Protein AF-A0AAD9QCU3-F1 (afdb_monomer_lite)

Foldseek 3Di:
DEDEAEQLLCCPPVNCPPPVVSVQQLVVLHPYYDHPDDDPVNVVVCCVRNVDPPDDDDDDDPDDVPDDDDDDDDDPPDDDDCCCVPPVVVVVVVVVVVCVPDDDDDDDDDDD

InterPro domains:
  IPR014001 Helicase superfamily 1/2, ATP-binding domain [PS51192] (1-56)
  IPR027417 P-loop containing nucleoside triphosphate hydrolase [G3DSA:3.40.50.300] (1-61)
  IPR027417 P-loop containing nucleoside triphosphate hydrolase [SSF52540] (3-71)

Radius of gyration: 21.79 Å; chains: 1; bounding box: 50×29×50 Å

Secondary structure (DSSP, 8-state):
---EESSTTHHHHTHHHH-GGGG-GGGS--SEE--S---HHHHHHHHHHHT-SS----------TT------PPPPSSSTTHHIIIIIHHHHHHHHHHTTT-----------

pLDDT: mean 75.43, std 14.45, range [39.22, 96.31]

Structure (mmCIF, N/CA/C/O backbone):
data_AF-A0AAD9QCU3-F1
#
_entry.id   AF-A0AAD9QCU3-F1
#
loop_
_atom_site.group_PDB
_atom_site.id
_atom_site.type_symbol
_atom_site.label_atom_id
_atom_site.label_alt_id
_atom_site.label_comp_id
_atom_site.label_asym_id
_atom_site.label_entity_id
_atom_site.label_seq_id
_atom_site.pdbx_PDB_ins_code
_atom_site.Cartn_x
_atom_site.Cartn_y
_atom_site.Cartn_z
_atom_site.occupancy
_atom_site.B_iso_or_equiv
_atom_site.auth_seq_id
_atom_site.auth_comp_id
_atom_site.auth_asym_id
_atom_site.auth_atom_id
_atom_site.pdbx_PDB_model_num
ATOM 1 N N . MET A 1 1 ? -24.146 6.574 12.759 1.00 61.53 1 MET A N 1
ATOM 2 C CA . MET A 1 1 ? -23.393 7.070 11.588 1.00 61.53 1 MET A CA 1
ATOM 3 C C . MET A 1 1 ? -22.475 5.954 11.135 1.00 61.53 1 MET A C 1
ATOM 5 O O . MET A 1 1 ? -21.855 5.341 11.992 1.00 61.53 1 MET A O 1
ATOM 9 N N . VAL A 1 2 ? -22.452 5.639 9.843 1.00 76.19 2 VAL A N 1
ATOM 10 C CA . VAL A 1 2 ? -21.583 4.596 9.285 1.00 76.19 2 VAL A CA 1
ATOM 11 C C . VAL A 1 2 ? -20.400 5.291 8.620 1.00 76.19 2 VAL A C 1
ATOM 13 O O . VAL A 1 2 ? -20.614 6.165 7.785 1.00 76.19 2 VAL A O 1
ATOM 16 N N . CYS A 1 3 ? -19.175 4.941 9.012 1.00 83.62 3 CYS A N 1
ATOM 17 C CA . CYS A 1 3 ? -17.954 5.525 8.463 1.00 83.62 3 CYS A CA 1
ATOM 18 C C . CYS A 1 3 ? -17.136 4.453 7.737 1.00 83.62 3 CYS A C 1
ATOM 20 O O . CYS A 1 3 ? -16.937 3.349 8.251 1.00 83.62 3 CYS A O 1
ATOM 22 N N . ILE A 1 4 ? -16.672 4.798 6.540 1.00 88.69 4 ILE A N 1
ATOM 23 C CA . ILE A 1 4 ? -15.762 3.996 5.727 1.00 88.69 4 ILE A CA 1
ATOM 24 C C . ILE A 1 4 ? -14.521 4.851 5.494 1.00 88.69 4 ILE A C 1
ATOM 26 O O . ILE A 1 4 ? -14.643 6.022 5.139 1.00 88.69 4 ILE A O 1
ATOM 30 N N . ILE A 1 5 ? -13.344 4.266 5.698 1.00 88.31 5 ILE A N 1
ATOM 31 C CA . ILE A 1 5 ? -12.060 4.917 5.439 1.00 88.31 5 ILE A CA 1
ATOM 32 C C . ILE A 1 5 ? -11.493 4.325 4.158 1.00 88.31 5 ILE A C 1
ATOM 34 O O . ILE A 1 5 ? -11.145 3.144 4.122 1.00 88.31 5 ILE A O 1
ATOM 38 N N . ASP A 1 6 ? -11.410 5.142 3.116 1.00 90.00 6 ASP A N 1
ATOM 39 C CA . ASP A 1 6 ? -10.638 4.808 1.923 1.00 90.00 6 ASP A CA 1
ATOM 40 C C . ASP A 1 6 ? -9.197 5.300 2.082 1.00 90.00 6 ASP A C 1
ATOM 42 O O . ASP A 1 6 ? -8.936 6.228 2.851 1.00 90.00 6 ASP A O 1
ATOM 46 N N . GLU A 1 7 ? -8.264 4.652 1.393 1.00 89.75 7 GLU A N 1
ATOM 47 C CA . GLU A 1 7 ? -6.822 4.908 1.509 1.00 89.75 7 GLU A CA 1
ATOM 48 C C . GLU A 1 7 ? -6.296 4.875 2.952 1.00 89.75 7 GLU A C 1
ATOM 50 O O . GLU A 1 7 ? -5.534 5.726 3.409 1.00 89.75 7 GLU A O 1
ATOM 55 N N . ALA A 1 8 ? -6.676 3.836 3.698 1.00 90.00 8 ALA A N 1
ATOM 56 C CA . ALA A 1 8 ? -6.319 3.683 5.107 1.00 90.00 8 ALA A CA 1
ATOM 57 C C . ALA A 1 8 ? -4.799 3.661 5.370 1.00 90.00 8 ALA A C 1
ATOM 59 O O . ALA A 1 8 ? -4.378 3.935 6.493 1.00 90.00 8 ALA A O 1
ATOM 60 N N . HIS A 1 9 ? -3.963 3.387 4.361 1.00 88.06 9 HIS A N 1
ATOM 61 C CA . HIS A 1 9 ? -2.505 3.474 4.493 1.00 88.06 9 HIS A CA 1
ATOM 62 C C . HIS A 1 9 ? -2.021 4.878 4.897 1.00 88.06 9 HIS A C 1
ATOM 64 O O . HIS A 1 9 ? -1.015 4.998 5.595 1.00 88.06 9 HIS A O 1
ATOM 70 N N . LEU A 1 10 ? -2.788 5.925 4.575 1.00 85.50 10 LEU A N 1
ATOM 71 C CA . LEU A 1 10 ? -2.469 7.312 4.916 1.00 85.50 10 LEU A CA 1
ATOM 72 C C . LEU A 1 10 ? -2.422 7.580 6.425 1.00 85.50 10 LEU A C 1
ATOM 74 O O . LEU A 1 10 ? -1.661 8.438 6.868 1.00 85.50 10 LEU A O 1
ATOM 78 N N . VAL A 1 11 ? -3.173 6.812 7.224 1.00 82.56 11 VAL A N 1
ATOM 79 C CA . VAL A 1 11 ? -3.149 6.895 8.699 1.00 82.56 11 VAL A CA 1
ATOM 80 C C . VAL A 1 11 ? -1.751 6.565 9.245 1.00 82.56 11 VAL A C 1
ATOM 82 O O . VAL A 1 11 ? -1.359 7.071 10.293 1.00 82.56 11 VAL A O 1
ATOM 85 N N . TYR A 1 12 ? -0.995 5.717 8.539 1.00 79.19 12 TYR A N 1
ATOM 86 C CA . TYR A 1 12 ? 0.345 5.271 8.925 1.00 79.19 12 TYR A CA 1
ATOM 87 C C . TYR A 1 12 ? 1.459 6.028 8.205 1.00 79.19 12 TYR A C 1
ATOM 89 O O . TYR A 1 12 ? 2.405 6.463 8.852 1.00 79.19 12 TYR A O 1
ATOM 97 N N . GLU A 1 13 ? 1.367 6.158 6.878 1.00 72.00 13 GLU A N 1
ATOM 98 C CA . GLU A 1 13 ? 2.466 6.669 6.048 1.00 72.00 13 GLU A CA 1
ATOM 99 C C . GLU A 1 13 ? 2.644 8.177 6.174 1.00 72.00 13 GLU A C 1
ATOM 101 O O . GLU A 1 13 ? 3.770 8.667 6.183 1.00 72.00 13 GLU A O 1
ATOM 106 N N . TRP A 1 14 ? 1.542 8.917 6.277 1.00 65.69 14 TRP A N 1
ATOM 107 C CA . TRP A 1 14 ? 1.562 10.379 6.239 1.00 65.69 14 TRP A CA 1
ATOM 108 C C . TRP A 1 14 ? 1.139 11.036 7.552 1.00 65.69 14 TRP A C 1
ATOM 110 O O . TRP A 1 14 ? 1.310 12.250 7.707 1.00 65.69 14 TRP A O 1
ATOM 120 N N . GLY A 1 15 ? 0.663 10.221 8.502 1.00 60.28 15 GLY A N 1
ATOM 121 C CA . GLY A 1 15 ? 0.475 10.564 9.908 1.00 60.28 15 GLY A CA 1
ATOM 122 C C . GLY A 1 15 ? -0.026 11.991 10.140 1.00 60.28 15 GLY A C 1
ATOM 123 O O . GLY A 1 15 ? -0.918 12.490 9.455 1.00 60.28 15 GLY A O 1
ATOM 124 N N . SER A 1 16 ? 0.562 12.668 11.126 1.00 54.00 16 SER A N 1
ATOM 125 C CA . SER A 1 16 ? 0.227 14.052 11.463 1.00 54.00 16 SER A CA 1
ATOM 126 C C . SER A 1 16 ? 0.907 15.116 10.599 1.00 54.00 16 SER A C 1
ATOM 128 O O . SER A 1 16 ? 0.614 16.291 10.784 1.00 54.00 16 SER A O 1
ATOM 130 N N . GLU A 1 17 ? 1.818 14.744 9.700 1.00 58.34 17 GLU A N 1
ATOM 131 C CA . GLU A 1 17 ? 2.654 15.718 8.982 1.00 58.34 17 GLU A CA 1
ATOM 132 C C . GLU A 1 17 ? 2.043 16.180 7.659 1.00 58.34 17 GLU A C 1
ATOM 134 O O . GLU A 1 17 ? 2.163 17.350 7.309 1.00 58.34 17 GLU A O 1
ATOM 139 N N . PHE A 1 18 ? 1.327 15.307 6.948 1.00 63.88 18 PHE A N 1
ATOM 140 C CA . PHE A 1 18 ? 0.618 15.706 5.728 1.00 63.88 18 PHE A CA 1
ATOM 141 C C . PHE A 1 18 ? -0.818 16.145 6.020 1.00 63.88 18 PHE A C 1
ATOM 143 O O . PHE A 1 18 ? -1.308 17.130 5.466 1.00 63.88 18 PHE A O 1
ATOM 150 N N . ARG A 1 19 ? -1.521 15.395 6.885 1.00 68.00 19 ARG A N 1
ATOM 151 C CA . ARG A 1 19 ? -2.919 15.676 7.228 1.00 68.00 19 ARG A CA 1
ATOM 152 C C . ARG A 1 19 ? -3.258 15.186 8.643 1.00 68.00 19 ARG A C 1
ATOM 154 O O . ARG A 1 19 ? -3.739 14.066 8.796 1.00 68.00 19 ARG A O 1
ATOM 161 N N . PRO A 1 20 ? -3.072 16.036 9.671 1.00 70.12 20 PRO A N 1
ATOM 162 C CA . PRO A 1 20 ? -3.313 15.715 11.083 1.00 70.12 20 PRO A CA 1
ATOM 163 C C . PRO A 1 20 ? -4.634 15.000 11.382 1.00 70.12 20 PRO A C 1
ATOM 165 O O . PRO A 1 20 ? -4.685 14.128 12.252 1.00 70.12 20 PRO A O 1
ATOM 168 N N . ASP A 1 21 ? -5.687 15.329 10.635 1.00 73.06 21 ASP A N 1
ATOM 169 C CA . ASP A 1 21 ? -7.020 14.745 10.796 1.00 73.06 21 ASP A CA 1
ATOM 170 C C . ASP A 1 21 ? -7.056 13.237 10.488 1.00 73.06 21 ASP A C 1
ATOM 172 O O . ASP A 1 21 ? -7.829 12.497 11.098 1.00 73.06 21 ASP A O 1
ATOM 176 N N . PHE A 1 22 ? -6.177 12.751 9.602 1.00 70.44 22 PHE A N 1
ATOM 177 C CA . PHE A 1 22 ? -6.040 11.324 9.288 1.00 70.44 22 PHE A CA 1
ATOM 178 C C . PHE A 1 22 ? -5.343 10.524 10.393 1.00 70.44 22 PHE A C 1
ATOM 180 O O . PHE A 1 22 ? -5.433 9.302 10.388 1.00 70.44 22 PHE A O 1
ATOM 187 N N . GLY A 1 23 ? -4.693 11.181 11.359 1.00 67.50 23 GLY A N 1
ATOM 188 C CA . GLY A 1 23 ? -4.069 10.528 12.513 1.00 67.50 23 GLY A CA 1
ATOM 189 C C . GLY A 1 23 ? -5.025 10.257 13.682 1.00 67.50 23 GLY A C 1
ATOM 190 O O . GLY A 1 23 ? -4.623 9.619 14.655 1.00 67.50 23 GLY A O 1
ATOM 191 N N . LYS A 1 24 ? -6.280 10.737 13.625 1.00 73.38 24 LYS A N 1
ATOM 192 C CA . LYS A 1 24 ? -7.296 10.534 14.684 1.00 73.38 24 LYS A CA 1
ATOM 193 C C . LYS A 1 24 ? -8.623 9.890 14.215 1.00 73.38 24 LYS A C 1
ATOM 195 O O . LYS A 1 24 ? -9.683 10.240 14.742 1.00 73.38 24 LYS A O 1
ATOM 200 N N . PRO A 1 25 ? -8.624 8.905 13.295 1.00 67.44 25 PRO A N 1
ATOM 201 C CA . PRO A 1 25 ? -9.848 8.296 12.762 1.00 67.44 25 PRO A CA 1
ATOM 202 C C . PRO A 1 25 ? -10.610 7.453 13.795 1.00 67.44 25 PRO A C 1
ATOM 204 O O . PRO A 1 25 ? -11.783 7.143 13.598 1.00 67.44 25 PRO A O 1
ATOM 207 N N . SER A 1 26 ? -9.983 7.109 14.925 1.00 64.56 26 SER A N 1
ATOM 208 C CA . SER A 1 26 ? -10.588 6.310 15.996 1.00 64.56 26 SER A CA 1
ATOM 209 C C . SER A 1 26 ? -11.878 6.905 16.573 1.00 64.56 26 SER A C 1
ATOM 211 O O . SER A 1 26 ? -12.654 6.187 17.195 1.00 64.56 26 SER A O 1
ATOM 213 N N . GLN A 1 27 ? -12.101 8.215 16.418 1.00 73.69 27 GLN A N 1
ATOM 214 C CA . GLN A 1 27 ? -13.326 8.884 16.871 1.00 73.69 27 GLN A CA 1
ATOM 215 C C . GLN A 1 27 ? -14.545 8.545 15.998 1.00 73.69 27 GLN A C 1
ATOM 217 O O . GLN A 1 27 ? -15.679 8.675 16.450 1.00 73.69 27 GLN A O 1
ATOM 222 N N . LEU A 1 28 ? -14.316 8.093 14.763 1.00 74.38 28 LEU A N 1
ATOM 223 C CA . LEU A 1 28 ? -15.360 7.832 13.775 1.00 74.38 28 LEU A CA 1
ATOM 224 C C . LEU A 1 28 ? -15.870 6.385 13.804 1.00 74.38 28 LEU A C 1
ATOM 226 O O . LEU A 1 28 ? -16.880 6.103 13.162 1.00 74.38 28 LEU A O 1
ATOM 230 N N . SER A 1 29 ? -15.203 5.489 14.548 1.00 78.88 29 SER A N 1
ATOM 231 C CA . SER A 1 29 ? -15.530 4.056 14.655 1.00 78.88 29 SER A CA 1
ATOM 232 C C . SER A 1 29 ? -15.839 3.423 13.285 1.00 78.88 29 SER A C 1
ATOM 234 O O . SER A 1 29 ? -16.981 3.029 13.028 1.00 78.88 29 SER A O 1
ATOM 236 N N . PRO A 1 30 ? -14.856 3.382 12.367 1.00 85.56 30 PRO A N 1
ATOM 237 C CA . PRO A 1 30 ? -15.077 2.924 11.001 1.00 85.56 30 PRO A CA 1
ATOM 238 C C . PRO A 1 30 ? -15.479 1.449 10.961 1.00 85.56 30 PRO A C 1
ATOM 240 O O . PRO A 1 30 ? -14.922 0.619 11.676 1.00 85.56 30 PRO A O 1
ATOM 243 N N . ILE A 1 31 ? -16.420 1.119 10.077 1.00 87.12 31 ILE A N 1
ATOM 244 C CA . ILE A 1 31 ? -16.853 -0.270 9.852 1.00 87.12 31 ILE A CA 1
ATOM 245 C C . ILE A 1 31 ? -16.038 -0.966 8.755 1.00 87.12 31 ILE A C 1
ATOM 247 O O . ILE A 1 31 ?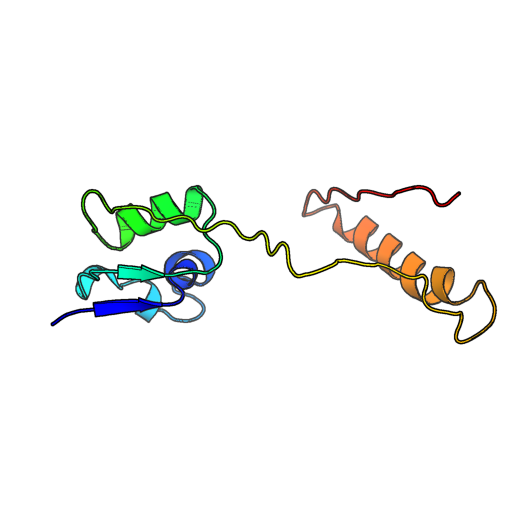 -16.076 -2.186 8.634 1.00 87.12 31 ILE A O 1
ATOM 251 N N . LEU A 1 32 ? -15.331 -0.189 7.930 1.00 89.94 32 LEU A N 1
ATOM 252 C CA . LEU A 1 32 ? -14.557 -0.668 6.792 1.00 89.94 32 LEU A CA 1
ATOM 253 C C . LEU A 1 32 ? -13.370 0.266 6.546 1.00 89.94 32 LEU A C 1
ATOM 255 O O . LEU A 1 32 ? -13.530 1.486 6.513 1.00 89.94 32 LEU A O 1
ATOM 259 N N . ALA A 1 33 ? -12.200 -0.329 6.334 1.00 91.31 33 ALA A N 1
ATOM 260 C CA . ALA A 1 33 ? -10.985 0.352 5.915 1.00 91.31 33 ALA A CA 1
ATOM 261 C C . ALA A 1 33 ? -10.468 -0.305 4.628 1.00 91.31 33 ALA A C 1
ATOM 263 O O . ALA A 1 33 ? -10.304 -1.525 4.584 1.00 91.31 33 ALA A O 1
ATOM 264 N N . ARG A 1 34 ? -10.237 0.488 3.579 1.00 92.81 34 ARG A N 1
ATOM 265 C CA . ARG A 1 34 ? -9.747 0.022 2.274 1.00 92.81 34 ARG A CA 1
ATOM 266 C C . ARG A 1 34 ? -8.422 0.689 1.937 1.00 92.81 34 ARG A C 1
ATOM 268 O O . ARG A 1 34 ? -8.182 1.832 2.300 1.00 92.81 34 ARG A O 1
ATOM 275 N N . THR A 1 35 ? -7.549 -0.057 1.276 1.00 92.12 35 THR A N 1
ATOM 276 C CA . THR A 1 35 ? -6.278 0.434 0.737 1.00 92.12 35 THR A CA 1
ATOM 277 C C . THR A 1 35 ? -5.815 -0.516 -0.363 1.00 92.12 35 THR A C 1
ATOM 279 O O . THR A 1 35 ? -6.119 -1.712 -0.314 1.00 92.12 35 THR A O 1
ATOM 282 N N . ALA A 1 36 ? -5.084 -0.003 -1.351 1.00 92.06 36 ALA A N 1
ATOM 283 C CA . ALA A 1 36 ? -4.434 -0.837 -2.360 1.00 92.06 36 ALA A CA 1
ATOM 284 C C . ALA A 1 36 ? -3.200 -1.566 -1.795 1.00 92.06 36 ALA A C 1
ATOM 286 O O . ALA A 1 36 ? -2.938 -2.718 -2.140 1.00 92.06 36 ALA A O 1
ATOM 287 N N . THR A 1 37 ? -2.455 -0.906 -0.907 1.00 87.75 37 THR A N 1
ATOM 288 C CA . THR A 1 37 ? -1.208 -1.402 -0.318 1.00 87.75 37 THR A CA 1
ATOM 289 C C . THR A 1 37 ? -1.359 -1.576 1.192 1.00 87.75 37 THR A C 1
ATOM 291 O O . T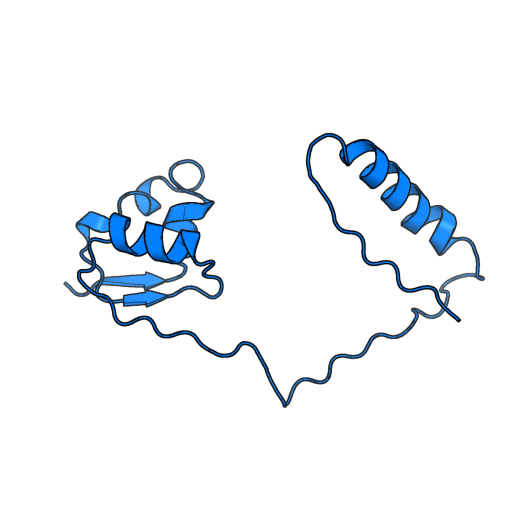HR A 1 37 ? -1.789 -0.672 1.909 1.00 87.75 37 THR A O 1
ATOM 294 N N . ALA A 1 38 ? -1.025 -2.772 1.687 1.00 88.56 38 ALA A N 1
ATOM 295 C CA . ALA A 1 38 ? -1.120 -3.116 3.105 1.00 88.56 38 ALA A CA 1
ATOM 296 C C . ALA A 1 38 ? -0.022 -4.105 3.539 1.00 88.56 38 ALA A C 1
ATOM 298 O O . ALA A 1 38 ? -0.286 -5.301 3.691 1.00 88.56 38 ALA A O 1
ATOM 299 N N . PRO A 1 39 ? 1.228 -3.647 3.757 1.00 89.56 39 PRO A N 1
ATOM 300 C CA . PRO A 1 39 ? 2.244 -4.468 4.409 1.00 89.56 39 PRO A CA 1
ATOM 301 C C . PRO A 1 39 ? 1.760 -4.954 5.784 1.00 89.56 39 PRO A C 1
ATOM 303 O O . PRO A 1 39 ? 0.999 -4.262 6.458 1.00 89.56 39 PRO A O 1
ATOM 306 N N . LYS A 1 40 ? 2.256 -6.102 6.267 1.00 88.75 40 LYS A N 1
ATOM 307 C CA . LYS A 1 40 ? 1.842 -6.668 7.572 1.00 88.75 40 LYS A CA 1
ATOM 308 C C . LYS A 1 40 ? 1.917 -5.655 8.725 1.00 88.75 40 LYS A C 1
ATOM 310 O O . LYS A 1 40 ? 0.999 -5.583 9.532 1.00 88.75 40 LYS A O 1
ATOM 315 N N . LYS A 1 41 ? 2.979 -4.838 8.768 1.00 89.44 41 LYS A N 1
ATOM 316 C CA . LYS A 1 41 ? 3.154 -3.777 9.778 1.00 89.44 41 LYS A CA 1
ATOM 317 C C . LYS A 1 41 ? 2.025 -2.740 9.741 1.00 89.44 41 LYS A C 1
ATOM 319 O O . LYS A 1 41 ? 1.552 -2.333 10.795 1.00 89.44 41 LYS A O 1
ATOM 324 N N . LEU A 1 42 ? 1.579 -2.358 8.543 1.00 87.94 42 LEU A N 1
ATOM 325 C CA . LEU A 1 42 ? 0.475 -1.421 8.358 1.00 87.94 42 LEU A CA 1
ATOM 326 C C . LEU A 1 42 ? -0.851 -2.018 8.847 1.00 87.94 42 LEU A C 1
ATOM 328 O O . LEU A 1 42 ? -1.601 -1.346 9.544 1.00 87.94 42 LEU A O 1
ATOM 332 N N . ILE A 1 43 ? -1.125 -3.289 8.542 1.00 89.06 43 ILE A N 1
ATOM 333 C CA . ILE A 1 43 ? -2.349 -3.970 8.996 1.00 89.06 43 ILE A CA 1
ATOM 334 C C . ILE A 1 43 ? -2.433 -3.980 10.528 1.00 89.06 43 ILE A C 1
ATOM 336 O O . ILE A 1 43 ? -3.462 -3.607 11.090 1.00 89.06 43 ILE A O 1
ATOM 340 N N . GLU A 1 44 ? -1.349 -4.364 11.208 1.00 88.88 44 GLU A N 1
ATOM 341 C CA . GLU A 1 44 ? -1.306 -4.384 12.676 1.00 88.88 44 GLU A CA 1
ATOM 342 C C . GLU A 1 44 ? -1.432 -2.980 13.280 1.00 88.88 44 GLU A C 1
ATOM 344 O O . GLU A 1 44 ? -2.156 -2.784 14.258 1.00 88.88 44 GLU A O 1
ATOM 349 N N . PHE A 1 45 ? -0.812 -1.977 12.654 1.00 88.06 45 PHE A N 1
ATOM 350 C CA . PHE A 1 45 ? -0.986 -0.584 13.054 1.00 88.06 45 PHE A CA 1
ATOM 351 C C . PHE A 1 45 ? -2.449 -0.128 12.927 1.00 88.06 45 PHE A C 1
ATOM 353 O O . PHE A 1 45 ? -3.001 0.432 13.875 1.00 88.06 45 PHE A O 1
ATOM 360 N N . LEU A 1 46 ? -3.105 -0.402 11.794 1.00 87.62 46 LEU A N 1
ATOM 361 C CA . LEU A 1 46 ? -4.495 -0.007 11.553 1.00 87.62 46 LEU A CA 1
ATOM 362 C C . LEU A 1 46 ? -5.474 -0.700 12.503 1.00 87.62 46 LEU A C 1
ATOM 364 O O . LEU A 1 46 ? -6.405 -0.049 12.974 1.00 87.62 46 LEU A O 1
ATOM 368 N N . LYS A 1 47 ? -5.251 -1.973 12.854 1.00 87.56 47 LYS A N 1
ATOM 369 C CA . LYS A 1 47 ? -6.042 -2.673 13.883 1.00 87.56 47 LYS A CA 1
ATOM 370 C C . LYS A 1 47 ? -6.031 -1.923 15.214 1.00 87.56 47 LYS A C 1
ATOM 372 O O . LYS A 1 47 ? -7.088 -1.682 15.797 1.00 87.56 47 LYS A O 1
ATOM 377 N N . GLY A 1 48 ? -4.842 -1.528 15.673 1.00 85.25 48 GLY A N 1
ATOM 378 C CA . GLY A 1 48 ? -4.685 -0.779 16.919 1.00 85.25 48 GLY A CA 1
ATOM 379 C C . GLY A 1 48 ? -5.273 0.631 16.838 1.00 85.25 48 GLY A C 1
ATOM 380 O O . GLY A 1 48 ? -5.971 1.067 17.753 1.00 85.25 48 GLY A O 1
ATOM 381 N N . ASN A 1 49 ? -5.028 1.336 15.732 1.00 84.69 49 ASN A N 1
ATOM 382 C CA . ASN A 1 49 ? -5.387 2.746 15.589 1.00 84.69 49 ASN A CA 1
ATOM 383 C C . ASN A 1 49 ? -6.891 2.956 15.336 1.00 84.69 49 ASN A C 1
ATOM 385 O O . ASN A 1 49 ? -7.508 3.826 15.946 1.00 84.69 49 ASN A O 1
ATOM 389 N N . LEU A 1 50 ? -7.518 2.118 14.501 1.00 83.94 50 LEU A N 1
ATOM 390 C CA . LEU A 1 50 ? -8.940 2.235 14.153 1.00 83.94 50 LEU A CA 1
ATOM 391 C C . LEU A 1 50 ? -9.885 1.656 15.218 1.00 83.94 50 LEU A C 1
ATOM 393 O O . LEU A 1 50 ? -11.098 1.812 15.097 1.00 83.94 50 LEU A O 1
ATOM 397 N N . ARG A 1 51 ? -9.348 1.006 16.263 1.00 81.19 51 ARG A N 1
ATOM 398 C CA . ARG A 1 51 ? -10.113 0.334 17.334 1.00 81.19 51 ARG A CA 1
ATOM 399 C C . ARG A 1 51 ? -11.116 -0.709 16.818 1.00 81.19 51 ARG A C 1
ATOM 401 O O . ARG A 1 51 ? -12.102 -1.005 17.494 1.00 81.19 51 ARG A O 1
ATOM 408 N N . ILE A 1 52 ? -10.865 -1.284 15.642 1.00 76.56 52 ILE A N 1
ATOM 409 C CA . ILE A 1 52 ? -11.700 -2.353 15.090 1.00 76.56 52 ILE A CA 1
ATOM 410 C C . ILE A 1 52 ? -11.325 -3.645 15.819 1.00 76.56 52 ILE A C 1
ATOM 412 O O . ILE A 1 52 ? -10.198 -4.127 15.701 1.00 76.56 52 ILE A O 1
ATOM 416 N N . LYS A 1 53 ? -12.252 -4.190 16.613 1.00 79.06 53 LYS A N 1
ATOM 417 C CA . LYS A 1 53 ? -12.053 -5.4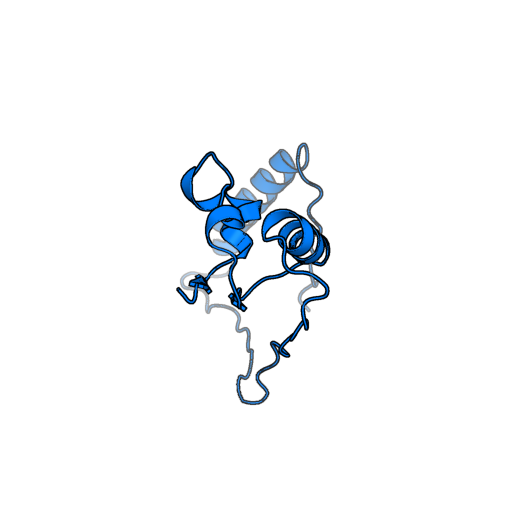78 17.288 1.00 79.06 53 LYS A CA 1
ATOM 418 C C . LYS A 1 53 ? -12.201 -6.610 16.278 1.00 79.06 53 LYS A C 1
ATOM 420 O O . LYS A 1 53 ? -13.220 -6.671 15.603 1.00 79.06 53 LYS A O 1
ATOM 425 N N . ASP A 1 54 ? -11.196 -7.480 16.230 1.00 84.62 54 ASP A N 1
ATOM 426 C CA . ASP A 1 54 ? -11.170 -8.702 15.414 1.00 84.62 54 ASP A CA 1
ATOM 427 C C . ASP A 1 54 ? -11.668 -8.498 13.963 1.00 84.62 54 ASP A C 1
ATOM 429 O O . ASP A 1 54 ? -12.672 -9.080 13.550 1.00 84.62 54 ASP A O 1
ATOM 433 N N . PRO A 1 55 ? -11.032 -7.599 13.180 1.00 88.81 55 PRO A N 1
ATOM 434 C CA . PRO A 1 55 ? -11.495 -7.313 11.832 1.00 88.81 55 PRO A CA 1
ATOM 435 C C . PRO A 1 55 ? -11.315 -8.524 10.924 1.00 88.81 55 PRO A C 1
ATOM 437 O O . PRO A 1 55 ? -10.247 -9.140 10.887 1.00 88.81 55 PRO A O 1
ATOM 440 N N . PHE A 1 56 ? -12.313 -8.773 10.080 1.00 92.00 56 PHE A N 1
ATOM 441 C CA . PHE A 1 56 ? -12.127 -9.635 8.924 1.00 92.00 56 PHE A CA 1
ATOM 442 C C . PHE A 1 56 ? -11.169 -8.967 7.929 1.00 92.00 56 PHE A C 1
ATOM 444 O O . PHE A 1 56 ? -11.427 -7.863 7.444 1.00 92.00 56 PHE A O 1
ATOM 451 N N . ILE A 1 57 ? -10.057 -9.635 7.619 1.00 92.25 57 ILE A N 1
ATOM 452 C CA . ILE A 1 57 ? -9.047 -9.126 6.687 1.00 92.25 57 ILE A CA 1
ATOM 453 C C . ILE A 1 57 ? -9.255 -9.793 5.332 1.00 92.25 57 ILE A C 1
ATOM 455 O O . ILE A 1 57 ? -8.970 -10.978 5.163 1.00 92.25 57 ILE A O 1
ATOM 459 N N . LEU A 1 58 ? -9.700 -9.010 4.353 1.00 93.06 58 LEU A N 1
ATOM 460 C CA . LEU A 1 58 ? -9.798 -9.446 2.966 1.00 93.06 58 LEU A CA 1
ATOM 461 C C . LEU A 1 58 ? -8.574 -8.969 2.180 1.00 93.06 58 LEU A C 1
ATOM 463 O O . LEU A 1 58 ? -8.373 -7.768 2.011 1.00 93.06 58 LEU A O 1
ATOM 467 N N . VAL A 1 59 ? -7.779 -9.910 1.668 1.00 91.50 59 VAL A N 1
ATOM 468 C CA . VAL A 1 59 ? -6.621 -9.620 0.810 1.00 91.50 59 VAL A CA 1
ATOM 469 C C . VAL A 1 59 ? -6.918 -10.102 -0.604 1.00 91.50 59 VAL A C 1
ATOM 471 O O . VAL A 1 59 ? -7.193 -11.280 -0.822 1.00 91.50 59 VAL A O 1
ATOM 474 N N . GLY A 1 60 ? -6.877 -9.183 -1.567 1.00 87.94 60 GLY A N 1
ATOM 475 C CA . GLY A 1 60 ? -7.046 -9.505 -2.981 1.00 87.94 60 GLY A CA 1
ATOM 476 C C . GLY A 1 60 ? -5.742 -9.968 -3.628 1.00 87.94 60 GLY A C 1
ATOM 477 O O . GLY A 1 60 ? -4.663 -9.490 -3.276 1.00 87.94 60 GLY A O 1
ATOM 478 N N . ASN A 1 61 ? -5.842 -10.859 -4.617 1.00 87.50 61 ASN A N 1
ATOM 479 C CA . ASN A 1 61 ? -4.718 -11.146 -5.502 1.00 87.50 61 ASN A CA 1
ATOM 480 C C . ASN A 1 61 ? -4.508 -9.964 -6.466 1.00 87.50 61 ASN A C 1
ATOM 482 O O . ASN A 1 61 ? -5.450 -9.491 -7.118 1.00 87.50 61 ASN A O 1
ATOM 486 N N . LEU A 1 62 ? -3.266 -9.489 -6.540 1.00 87.94 62 LEU A N 1
ATOM 487 C CA . LEU A 1 62 ? -2.850 -8.439 -7.467 1.00 87.94 62 LEU A CA 1
ATOM 488 C C . LEU A 1 62 ? -2.743 -8.947 -8.905 1.00 87.94 62 LEU A C 1
ATOM 490 O O . LEU A 1 62 ? -2.819 -8.137 -9.825 1.00 87.94 62 LEU A O 1
ATOM 494 N N . ASP A 1 63 ? -2.591 -10.259 -9.101 1.00 89.56 63 ASP A N 1
ATOM 495 C CA . ASP A 1 63 ? -2.445 -10.839 -10.428 1.00 89.56 63 ASP A CA 1
ATOM 496 C C . ASP A 1 63 ? -3.656 -10.529 -11.322 1.00 89.56 63 ASP A C 1
ATOM 498 O O . ASP A 1 63 ? -4.821 -10.497 -10.895 1.00 89.56 63 ASP A O 1
ATOM 502 N N . ARG A 1 64 ? -3.355 -10.249 -12.586 1.00 93.94 64 ARG A N 1
ATOM 503 C CA . ARG A 1 64 ? -4.325 -9.933 -13.630 1.00 93.94 64 ARG A CA 1
ATOM 504 C C . ARG A 1 64 ? -3.975 -10.803 -14.831 1.00 93.94 64 ARG A C 1
ATOM 506 O O . ARG A 1 64 ? -3.189 -10.368 -15.670 1.00 93.94 64 ARG A O 1
ATOM 513 N N . PRO A 1 65 ? -4.555 -12.015 -14.944 1.00 93.31 65 PRO A N 1
ATOM 514 C CA . PRO A 1 65 ? -4.168 -12.984 -15.975 1.00 93.31 65 PRO A CA 1
ATOM 515 C C . PRO A 1 65 ? -4.448 -12.489 -17.403 1.00 93.31 65 PRO A C 1
ATOM 517 O O . PRO A 1 65 ? -3.931 -13.034 -18.371 1.00 93.31 65 PRO A O 1
ATOM 520 N N . ASN A 1 66 ? -5.259 -11.440 -17.540 1.00 96.31 66 ASN A N 1
ATOM 521 C CA . ASN A 1 66 ? -5.560 -10.753 -18.788 1.00 96.31 66 ASN A CA 1
ATOM 522 C C . ASN A 1 66 ? -4.584 -9.606 -19.131 1.00 96.31 66 ASN A C 1
ATOM 524 O O . ASN A 1 66 ? -4.785 -8.940 -20.144 1.00 96.31 66 ASN A O 1
ATOM 528 N N . ILE A 1 67 ? -3.559 -9.342 -18.312 1.00 92.69 67 ILE A N 1
ATOM 529 C CA . ILE A 1 67 ? -2.541 -8.312 -18.558 1.00 92.69 67 ILE A CA 1
ATOM 530 C C . ILE A 1 67 ? -1.206 -8.992 -18.876 1.00 92.69 67 ILE A C 1
ATOM 532 O O . ILE A 1 67 ? -0.566 -9.583 -18.011 1.00 92.69 67 ILE A O 1
ATOM 536 N N . PHE A 1 68 ? -0.758 -8.870 -20.128 1.00 94.44 68 PHE A N 1
ATOM 537 C CA . PHE A 1 68 ? 0.561 -9.340 -20.548 1.00 94.44 68 PHE A CA 1
ATOM 538 C C . PHE A 1 68 ? 1.623 -8.258 -20.315 1.00 94.44 68 PHE A C 1
ATOM 540 O O . PHE A 1 68 ? 1.499 -7.139 -20.812 1.00 94.44 68 PHE A O 1
ATOM 547 N N . ILE A 1 69 ? 2.688 -8.597 -19.585 1.00 90.00 69 ILE A N 1
ATOM 548 C CA . ILE A 1 69 ? 3.809 -7.690 -19.314 1.00 90.00 69 ILE A CA 1
ATOM 549 C C . ILE A 1 69 ? 4.943 -7.998 -20.296 1.00 90.00 69 ILE A C 1
ATOM 551 O O . ILE A 1 69 ? 5.559 -9.060 -20.230 1.00 90.00 69 ILE A O 1
ATOM 555 N N . CYS A 1 70 ? 5.262 -7.054 -21.184 1.00 88.38 70 CYS A N 1
ATOM 556 C CA . CYS A 1 70 ? 6.409 -7.149 -22.087 1.00 88.38 70 CYS A CA 1
ATOM 557 C C . CYS A 1 70 ? 7.396 -5.998 -21.878 1.00 88.38 70 CYS A C 1
ATOM 559 O O . CYS A 1 70 ? 6.999 -4.867 -21.602 1.00 88.38 70 CYS A O 1
ATOM 561 N N . LYS A 1 71 ? 8.688 -6.271 -22.082 1.00 85.69 71 LYS A N 1
ATOM 562 C CA . LYS A 1 71 ? 9.731 -5.244 -22.190 1.00 85.69 71 LYS A CA 1
ATOM 563 C C . LYS A 1 71 ? 10.407 -5.352 -23.552 1.00 85.69 71 LYS A C 1
ATOM 565 O O . LYS A 1 71 ? 10.787 -6.442 -23.970 1.00 85.69 71 LYS A O 1
ATOM 570 N N . SER A 1 72 ? 10.597 -4.226 -24.224 1.00 80.12 72 SER A N 1
ATOM 571 C CA . SER A 1 72 ? 11.381 -4.140 -25.457 1.00 80.12 72 SER A CA 1
ATOM 572 C C . SER A 1 72 ? 12.521 -3.155 -25.262 1.00 80.12 72 SER A C 1
ATOM 574 O O . SER A 1 72 ? 12.338 -2.121 -24.617 1.00 80.12 72 SER A O 1
ATOM 576 N N . LYS A 1 73 ? 13.687 -3.432 -25.855 1.00 75.62 73 LYS A N 1
ATOM 577 C CA . LYS A 1 73 ? 14.731 -2.408 -25.960 1.00 75.62 73 LYS A CA 1
ATOM 578 C C . LYS A 1 73 ? 14.147 -1.235 -26.747 1.00 75.62 73 LYS A C 1
ATOM 580 O O . LYS A 1 73 ? 13.602 -1.432 -27.835 1.00 75.62 73 LYS A O 1
ATOM 585 N N . ARG A 1 74 ? 14.245 -0.023 -26.196 1.00 68.62 74 ARG A N 1
ATOM 586 C CA . ARG A 1 74 ? 13.960 1.191 -26.962 1.00 68.62 74 ARG A CA 1
ATOM 587 C C . ARG A 1 74 ? 14.882 1.167 -28.181 1.00 68.62 74 ARG A C 1
ATOM 589 O O . ARG A 1 74 ? 16.085 0.957 -28.026 1.00 68.62 74 ARG A O 1
ATOM 596 N N . ARG A 1 75 ? 14.329 1.328 -29.387 1.00 64.31 75 ARG A N 1
ATOM 597 C CA . ARG A 1 75 ? 15.171 1.490 -30.578 1.00 64.31 75 ARG A CA 1
ATOM 598 C C . ARG A 1 75 ? 16.038 2.733 -30.358 1.00 64.31 75 ARG A C 1
ATOM 600 O O . ARG A 1 75 ? 15.487 3.731 -29.885 1.00 64.31 75 ARG A O 1
ATOM 607 N N . PRO A 1 76 ? 17.350 2.677 -30.633 1.00 60.53 76 PRO A N 1
ATOM 608 C CA . PRO A 1 76 ? 18.209 3.843 -30.479 1.00 60.53 76 PRO A CA 1
ATOM 609 C C . PRO A 1 76 ? 17.585 5.014 -31.244 1.00 60.53 76 PRO A C 1
ATOM 611 O O . PRO A 1 76 ? 17.327 4.893 -32.439 1.00 60.53 76 PRO A O 1
ATOM 614 N N . SER A 1 77 ? 17.282 6.114 -30.548 1.00 63.34 77 SER A N 1
ATOM 615 C CA . SER A 1 77 ? 16.910 7.373 -31.210 1.00 63.34 77 SER A CA 1
ATOM 616 C C . SER A 1 77 ? 18.103 7.956 -31.971 1.00 63.34 77 SER A C 1
ATOM 618 O O . SER A 1 77 ? 17.910 8.631 -32.975 1.00 63.34 77 SER A O 1
ATOM 620 N N . SER A 1 78 ? 19.311 7.611 -31.513 1.00 57.59 78 SER A N 1
ATOM 621 C CA . SER A 1 78 ? 20.625 7.936 -32.067 1.00 57.59 78 SER 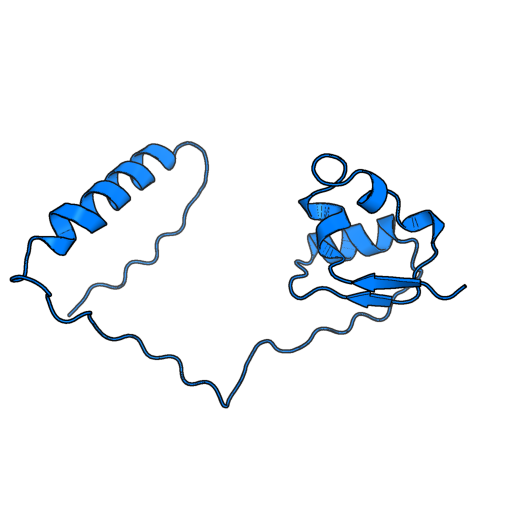A CA 1
ATOM 622 C C . SER A 1 78 ? 21.581 6.780 -31.717 1.00 57.59 78 SER A C 1
ATOM 624 O O . SER A 1 78 ? 21.353 6.061 -30.742 1.00 57.59 78 SER A O 1
ATOM 626 N N . PHE A 1 79 ? 22.603 6.546 -32.537 1.00 55.94 79 PHE A N 1
ATOM 627 C CA . PHE A 1 79 ? 23.487 5.370 -32.549 1.00 55.94 79 PHE A CA 1
ATOM 628 C C . PHE A 1 79 ? 24.026 4.925 -31.159 1.00 55.94 79 PHE A C 1
ATOM 630 O O . PHE A 1 79 ? 24.924 5.527 -30.586 1.00 55.94 79 PHE A O 1
ATOM 637 N N . GLY A 1 80 ? 23.506 3.803 -30.649 1.00 57.66 80 GLY A N 1
ATOM 638 C CA . GLY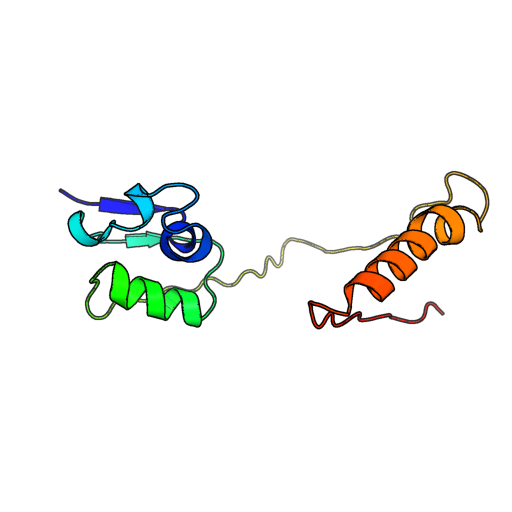 A 1 80 ? 24.249 2.710 -29.992 1.00 57.66 80 GLY A CA 1
ATOM 639 C C . GLY A 1 80 ? 24.948 2.887 -28.631 1.00 57.66 80 GLY A C 1
ATOM 640 O O . GLY A 1 80 ? 24.946 1.923 -27.870 1.00 57.66 80 GLY A O 1
ATOM 641 N N . ALA A 1 81 ? 25.534 4.037 -28.293 1.00 56.31 81 ALA A N 1
ATOM 642 C CA . ALA A 1 81 ? 26.430 4.165 -27.1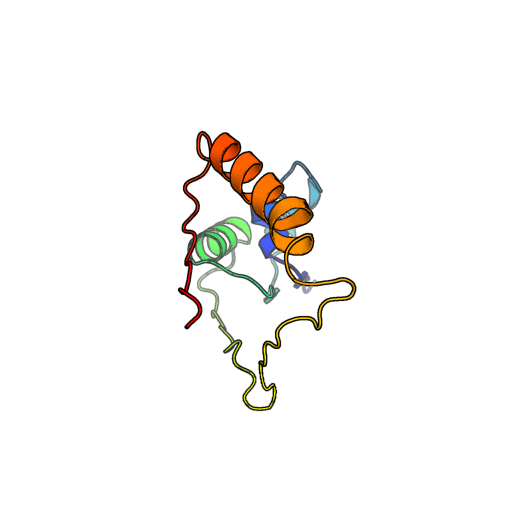28 1.00 56.31 81 ALA A CA 1
ATOM 643 C C . ALA A 1 81 ? 26.125 5.362 -26.210 1.00 56.31 81 ALA A C 1
ATOM 645 O O . ALA A 1 81 ? 26.407 5.301 -25.014 1.00 56.31 81 ALA A O 1
ATOM 646 N N . GLU A 1 82 ? 25.491 6.408 -26.741 1.00 56.03 82 GLU A N 1
ATOM 647 C CA . GLU A 1 82 ? 25.206 7.651 -26.008 1.00 56.03 82 GLU A CA 1
ATOM 648 C C . GLU A 1 82 ? 24.241 7.416 -24.832 1.00 56.03 82 GLU A C 1
ATOM 650 O O . GLU A 1 82 ? 24.529 7.781 -23.702 1.00 56.03 82 GLU A O 1
ATOM 655 N N . SER A 1 83 ? 23.163 6.640 -25.007 1.00 62.03 83 SER A N 1
ATOM 656 C CA . SER A 1 83 ? 22.166 6.453 -23.935 1.00 62.03 83 SER A CA 1
ATOM 657 C C . SER A 1 83 ? 22.684 5.754 -22.665 1.00 62.03 83 SER A C 1
ATOM 659 O O . SER A 1 83 ? 22.100 5.969 -21.602 1.00 62.03 83 SER A O 1
ATOM 661 N N . TYR A 1 84 ? 23.707 4.890 -22.738 1.00 62.84 84 TYR A N 1
ATOM 662 C CA . TYR A 1 84 ? 24.269 4.282 -21.522 1.00 62.84 84 TYR A CA 1
ATOM 663 C C . TYR A 1 84 ? 25.127 5.300 -20.774 1.00 62.84 84 TYR A C 1
ATOM 665 O O . TYR A 1 84 ? 24.919 5.498 -19.581 1.00 62.84 84 TYR A O 1
ATOM 673 N N . ASN A 1 85 ? 26.036 5.971 -21.482 1.00 67.19 85 ASN A N 1
ATOM 674 C CA . ASN A 1 85 ? 26.950 6.942 -20.885 1.00 67.19 85 ASN A CA 1
ATOM 675 C C . ASN A 1 85 ? 26.233 8.218 -20.421 1.00 67.19 85 ASN A C 1
ATOM 677 O O . ASN A 1 85 ? 26.612 8.769 -19.396 1.00 67.19 85 ASN A O 1
ATOM 681 N N . ASP A 1 86 ? 25.173 8.641 -21.111 1.00 68.31 86 ASP A N 1
ATOM 682 C CA . ASP A 1 86 ? 24.493 9.912 -20.831 1.00 68.31 86 ASP A CA 1
ATOM 683 C C . ASP A 1 86 ? 23.331 9.774 -19.840 1.00 68.31 86 ASP A C 1
ATOM 685 O O . ASP A 1 86 ? 22.947 10.749 -19.197 1.00 68.31 86 ASP A O 1
ATOM 689 N N . ILE A 1 87 ? 22.736 8.579 -19.716 1.00 70.81 87 ILE A N 1
ATOM 690 C CA . ILE A 1 87 ? 21.553 8.360 -18.862 1.00 70.81 87 ILE A CA 1
ATOM 691 C C . ILE A 1 87 ? 21.840 7.342 -17.764 1.00 70.81 87 ILE A C 1
ATOM 693 O O . ILE A 1 87 ? 21.599 7.619 -16.593 1.00 70.81 87 ILE A O 1
ATOM 697 N N . LEU A 1 88 ? 22.338 6.153 -18.111 1.00 71.62 88 LEU A N 1
ATOM 698 C CA . LEU A 1 88 ? 22.474 5.070 -17.133 1.00 71.62 88 LEU A CA 1
ATOM 699 C C . LEU A 1 88 ? 23.701 5.235 -16.234 1.00 71.62 88 LEU A C 1
ATOM 701 O O . LEU A 1 88 ? 23.601 4.955 -15.042 1.00 71.62 88 LEU A O 1
ATOM 705 N N . LEU A 1 89 ? 24.827 5.701 -16.774 1.00 77.69 89 LEU A N 1
ATOM 706 C CA . LEU A 1 89 ? 26.063 5.891 -16.018 1.00 77.69 89 LEU A CA 1
ATOM 707 C C . LEU A 1 89 ? 25.922 6.978 -14.935 1.00 77.69 89 LEU A C 1
ATOM 709 O O . LEU A 1 89 ? 26.232 6.666 -13.785 1.00 77.69 89 LEU A O 1
ATOM 713 N N . PRO A 1 90 ? 25.354 8.173 -15.206 1.00 82.31 90 PRO A N 1
ATOM 714 C CA . PRO A 1 90 ? 25.183 9.197 -14.176 1.00 82.31 90 PRO A CA 1
ATOM 715 C C . PRO A 1 90 ? 24.203 8.756 -13.085 1.00 82.31 90 PRO A C 1
ATOM 717 O O . PRO A 1 90 ? 24.440 9.000 -11.907 1.00 82.31 90 PRO A O 1
ATOM 720 N N . ILE A 1 91 ? 23.128 8.044 -13.455 1.00 77.44 91 ILE A N 1
ATOM 721 C CA . ILE A 1 91 ? 22.182 7.468 -12.487 1.00 77.44 91 ILE A CA 1
ATOM 722 C C . ILE A 1 91 ? 22.877 6.405 -11.627 1.00 77.44 91 ILE A C 1
ATOM 724 O O . ILE A 1 91 ? 22.681 6.374 -10.416 1.00 77.44 91 ILE A O 1
ATOM 728 N N . ALA A 1 92 ? 23.693 5.532 -12.224 1.00 78.06 92 ALA A N 1
ATOM 729 C CA . ALA A 1 92 ? 24.421 4.503 -11.487 1.00 78.06 92 ALA A CA 1
ATOM 730 C C . ALA A 1 92 ? 25.453 5.104 -10.517 1.00 78.06 92 ALA A C 1
ATOM 732 O O . ALA A 1 92 ? 25.574 4.621 -9.392 1.00 78.06 92 ALA A O 1
ATOM 733 N N . GLU A 1 93 ? 26.165 6.158 -10.919 1.00 82.62 93 GLU A N 1
ATOM 734 C CA . GLU A 1 93 ? 27.099 6.889 -10.056 1.00 82.62 93 GLU A CA 1
ATOM 735 C C . GLU A 1 93 ? 26.380 7.618 -8.916 1.00 82.62 93 GLU A C 1
ATOM 737 O O . GLU A 1 93 ? 26.777 7.481 -7.759 1.00 82.62 93 GLU A O 1
ATOM 742 N N . ASP A 1 94 ? 25.278 8.312 -9.209 1.00 79.69 94 ASP A N 1
ATOM 743 C CA . ASP A 1 94 ? 24.465 9.008 -8.207 1.00 79.69 94 ASP A CA 1
ATOM 744 C C . ASP A 1 94 ? 23.846 8.025 -7.196 1.00 79.69 94 ASP A C 1
ATOM 746 O O . ASP A 1 94 ? 23.908 8.238 -5.984 1.00 79.69 94 ASP A O 1
ATOM 750 N N . ILE A 1 95 ? 23.334 6.879 -7.660 1.00 71.25 95 ILE A N 1
ATOM 751 C CA . ILE A 1 95 ? 22.849 5.808 -6.775 1.00 71.25 95 ILE A CA 1
ATOM 752 C C . ILE A 1 95 ? 23.994 5.247 -5.930 1.00 71.25 95 ILE A C 1
ATOM 754 O O . ILE A 1 95 ? 23.813 5.027 -4.733 1.00 71.25 95 ILE A O 1
ATOM 758 N N . LYS A 1 96 ? 25.180 5.040 -6.515 1.00 71.62 96 LYS A N 1
ATOM 759 C CA . LYS A 1 96 ? 26.353 4.547 -5.785 1.00 71.62 96 LYS A CA 1
ATOM 760 C C . LYS A 1 96 ? 26.781 5.503 -4.667 1.00 71.62 96 LYS A C 1
ATOM 762 O O . LYS A 1 96 ? 27.182 5.030 -3.608 1.00 71.62 96 LYS A O 1
ATOM 767 N N . LEU A 1 97 ? 26.664 6.815 -4.873 1.00 73.19 97 LEU A N 1
ATOM 768 C CA . LEU A 1 97 ? 26.917 7.832 -3.844 1.00 73.19 97 LEU A CA 1
ATOM 769 C C . LEU A 1 97 ? 25.845 7.822 -2.740 1.00 73.19 97 LEU A C 1
ATOM 771 O O . LEU A 1 97 ? 26.167 8.005 -1.569 1.00 73.19 97 LEU A O 1
ATOM 775 N N . LYS A 1 98 ? 24.584 7.553 -3.096 1.00 66.25 98 LYS A N 1
ATOM 776 C CA . LYS A 1 98 ? 23.431 7.504 -2.175 1.00 66.25 98 LYS A CA 1
ATOM 777 C C . LYS A 1 98 ? 23.294 6.199 -1.379 1.00 66.25 98 LYS A C 1
ATOM 779 O O . LYS A 1 98 ? 22.489 6.144 -0.451 1.00 66.25 98 LYS A O 1
ATOM 784 N N . LEU A 1 99 ? 24.091 5.168 -1.681 1.00 55.03 99 LEU A N 1
ATOM 785 C CA . LEU A 1 99 ? 24.132 3.890 -0.941 1.00 55.03 99 LEU A CA 1
ATOM 786 C C . LEU A 1 99 ? 24.536 4.028 0.541 1.00 55.03 99 LEU A C 1
ATOM 788 O O . LEU A 1 99 ? 24.514 3.035 1.264 1.00 55.03 99 LEU A O 1
ATOM 792 N N . ILE A 1 100 ? 24.899 5.228 1.000 1.00 55.41 100 ILE A N 1
ATOM 793 C CA . ILE A 1 100 ? 25.276 5.500 2.391 1.00 55.41 100 ILE A CA 1
ATOM 794 C C . ILE A 1 100 ? 24.050 5.480 3.330 1.00 55.41 100 ILE A C 1
ATOM 796 O O . ILE A 1 100 ? 24.209 5.102 4.487 1.00 55.41 100 ILE A O 1
ATOM 800 N N . ASP A 1 101 ? 22.832 5.756 2.835 1.00 55.16 101 ASP A N 1
ATOM 801 C CA . ASP A 1 101 ? 21.629 5.874 3.688 1.00 55.16 101 ASP A CA 1
ATOM 802 C C . ASP A 1 101 ? 20.550 4.790 3.475 1.00 55.16 101 ASP A C 1
ATOM 804 O O . ASP A 1 101 ? 19.681 4.618 4.331 1.00 55.16 101 ASP A O 1
ATOM 808 N N . TYR A 1 102 ? 20.579 4.024 2.373 1.00 47.69 102 TYR A N 1
ATOM 809 C CA . TYR A 1 102 ? 19.543 3.020 2.072 1.00 47.69 102 TYR A CA 1
ATOM 810 C C . TYR A 1 102 ? 20.116 1.755 1.407 1.00 47.69 102 TYR A C 1
ATOM 812 O O . TYR A 1 102 ? 20.722 1.852 0.337 1.00 47.69 102 TYR A O 1
ATOM 820 N N . PRO A 1 103 ? 19.888 0.544 1.957 1.00 50.50 103 PRO A N 1
ATOM 821 C CA . PRO A 1 103 ? 20.297 -0.692 1.300 1.00 50.50 103 PRO A CA 1
ATOM 822 C C . PRO A 1 103 ? 19.410 -0.951 0.073 1.00 50.50 103 PRO A C 1
ATOM 824 O O . PRO A 1 103 ? 18.283 -1.433 0.186 1.00 50.50 103 PRO A O 1
ATOM 827 N N . LEU A 1 104 ? 19.920 -0.632 -1.117 1.00 53.56 104 LEU A N 1
ATOM 828 C CA . LEU A 1 104 ? 19.268 -0.938 -2.390 1.00 53.56 104 LEU A CA 1
ATOM 829 C C . LEU A 1 104 ? 19.733 -2.305 -2.909 1.00 53.56 104 LEU A C 1
ATOM 831 O O . LEU A 1 104 ? 20.927 -2.547 -3.072 1.00 53.56 104 LEU A O 1
ATOM 835 N N . THR A 1 105 ? 18.792 -3.196 -3.228 1.00 51.66 105 THR A N 1
ATOM 836 C CA . THR A 1 105 ? 19.088 -4.423 -3.986 1.00 51.66 105 THR A CA 1
ATOM 837 C C . THR A 1 105 ? 18.899 -4.145 -5.472 1.00 51.66 105 THR A C 1
ATOM 839 O O . THR A 1 105 ? 17.773 -4.084 -5.963 1.00 51.66 105 THR A O 1
ATOM 842 N N . ILE A 1 106 ? 20.002 -3.970 -6.199 1.00 56.25 106 ILE A N 1
ATOM 843 C CA . ILE A 1 106 ? 19.983 -3.839 -7.658 1.00 56.25 106 ILE A CA 1
ATOM 844 C C . ILE A 1 106 ? 20.092 -5.240 -8.263 1.00 56.25 106 ILE A C 1
ATOM 846 O O . ILE A 1 106 ? 21.138 -5.882 -8.191 1.00 56.25 106 ILE A O 1
ATOM 850 N N . VAL A 1 107 ? 19.010 -5.721 -8.877 1.00 50.72 107 VAL A N 1
ATOM 851 C CA . VAL A 1 107 ? 19.026 -6.961 -9.664 1.00 50.72 107 VAL A CA 1
ATOM 852 C C . VAL A 1 107 ? 19.420 -6.610 -11.096 1.00 50.72 107 VAL A C 1
ATOM 854 O O . VAL A 1 107 ? 18.592 -6.173 -11.896 1.00 50.72 107 VAL A O 1
ATOM 857 N N . TYR A 1 108 ? 20.701 -6.782 -11.420 1.00 52.28 108 TYR A N 1
ATOM 858 C CA . TYR A 1 108 ? 21.204 -6.665 -12.786 1.00 52.28 108 TYR A CA 1
ATOM 859 C C . TYR A 1 108 ? 21.144 -8.028 -13.483 1.00 52.28 108 TYR A C 1
ATOM 861 O O . TYR A 1 108 ? 21.727 -9.004 -13.014 1.00 52.28 108 TYR A O 1
ATOM 869 N N . LEU A 1 109 ? 20.441 -8.099 -14.614 1.00 48.53 109 LEU A N 1
ATOM 870 C CA . LEU A 1 109 ? 20.443 -9.270 -15.490 1.00 48.53 109 LEU A CA 1
ATOM 871 C C . LEU A 1 109 ? 21.412 -8.999 -16.650 1.00 48.53 109 LEU A C 1
ATOM 873 O O . LEU A 1 109 ? 21.134 -8.090 -17.440 1.00 48.53 109 LEU A O 1
ATOM 877 N N . PRO A 1 110 ? 22.521 -9.752 -16.779 1.00 39.22 110 PRO A N 1
ATOM 878 C CA . PRO A 1 110 ? 23.451 -9.567 -17.884 1.00 39.22 110 PRO A CA 1
ATOM 879 C C . PRO A 1 110 ? 22.744 -9.845 -19.213 1.00 39.22 110 PRO A C 1
ATOM 881 O O . PRO A 1 110 ? 22.109 -10.886 -19.401 1.00 39.22 110 PRO A O 1
ATOM 884 N N . LEU A 1 111 ? 22.833 -8.884 -20.131 1.00 45.66 111 LEU A N 1
ATOM 885 C CA . LEU A 1 111 ? 22.334 -9.026 -21.494 1.00 45.66 111 LEU A CA 1
ATOM 886 C C . LEU A 1 111 ? 23.297 -9.940 -22.266 1.00 45.66 111 LEU A C 1
ATOM 888 O O . LEU A 1 111 ? 24.446 -9.561 -22.480 1.00 45.66 111 LEU A O 1
ATOM 892 N N . LYS A 1 112 ? 22.826 -11.130 -22.657 1.00 43.31 112 LYS A N 1
ATOM 893 C CA . LYS A 1 112 ? 23.399 -11.863 -23.795 1.00 43.31 112 LYS A CA 1
ATOM 894 C C . LYS A 1 112 ? 23.040 -11.158 -25.102 1.00 43.31 112 LYS A C 1
ATOM 896 O O . LYS A 1 112 ? 21.944 -10.544 -25.160 1.00 43.31 112 LYS A O 1
#

Organism: Acropora cervicornis (NCBI:txid6130)

Sequence (112 aa):
MVCIIDEAHLVYEWGSEFRPDFGKPSQLSPILARTATAPKKLIEFLKGNLRIKDPFILVGNLDRPNIFICKSKRRPSSFGAESYNDILLPIAEDIKLKLIDYPLTIVYLPLK